Protein AF-A0A6J7GK66-F1 (afdb_monomer_lite)

pLDDT: mean 86.48, std 10.02, range [47.69, 97.12]

Foldseek 3Di:
DLVVQLVVCVVVVDDSLRSNLVVVCVVCVVVLVPDDPVCNVVVVVVSVVVSVVVVD

Structure (mmCIF, N/CA/C/O backbone):
data_AF-A0A6J7GK66-F1
#
_entry.id   AF-A0A6J7GK66-F1
#
loop_
_atom_site.group_PDB
_atom_site.id
_atom_site.type_symbol
_atom_site.label_atom_id
_atom_site.label_alt_id
_atom_site.label_comp_id
_atom_site.label_asym_id
_atom_site.label_entity_id
_atom_site.label_seq_id
_atom_site.pdbx_PDB_ins_code
_atom_site.Cartn_x
_atom_site.Cartn_y
_atom_site.Cartn_z
_atom_site.occupancy
_atom_site.B_iso_or_equiv
_atom_site.auth_seq_id
_atom_site.auth_comp_id
_atom_site.auth_asym_id
_atom_site.auth_atom_id
_atom_site.pdbx_PDB_model_num
ATOM 1 N N . MET A 1 1 ? 7.126 -3.575 9.935 1.00 59.94 1 MET A N 1
ATOM 2 C CA . MET A 1 1 ? 7.078 -2.282 9.209 1.00 59.94 1 MET A CA 1
ATOM 3 C C . MET A 1 1 ? 5.737 -2.069 8.509 1.00 59.94 1 MET A C 1
ATOM 5 O O . MET A 1 1 ? 5.211 -0.977 8.642 1.00 59.94 1 MET A O 1
ATOM 9 N N . SER A 1 2 ? 5.142 -3.071 7.844 1.00 79.06 2 SER A N 1
ATOM 10 C CA . SER A 1 2 ? 3.794 -2.941 7.252 1.00 79.06 2 SER A CA 1
ATOM 11 C C . SER A 1 2 ? 2.669 -2.798 8.287 1.00 79.06 2 SER A C 1
ATOM 13 O O . SER A 1 2 ? 1.747 -2.030 8.059 1.00 79.06 2 SER A O 1
ATOM 15 N N . GLU A 1 3 ? 2.754 -3.465 9.443 1.00 86.75 3 GLU A N 1
ATOM 16 C CA . GLU A 1 3 ? 1.711 -3.399 10.488 1.00 86.75 3 GLU A CA 1
ATOM 17 C C . GLU A 1 3 ? 1.554 -2.006 11.121 1.00 86.75 3 GLU A C 1
ATOM 19 O O . GLU A 1 3 ? 0.435 -1.554 11.341 1.00 86.75 3 GLU A O 1
ATOM 24 N N . GLU A 1 4 ? 2.652 -1.283 11.367 1.00 94.06 4 GLU A N 1
ATOM 25 C CA . GLU A 1 4 ? 2.592 0.094 11.887 1.00 94.06 4 GLU A CA 1
ATOM 26 C C . GLU A 1 4 ? 1.981 1.058 10.861 1.00 94.06 4 GLU A C 1
ATOM 28 O O . GLU A 1 4 ? 1.202 1.942 11.218 1.00 94.06 4 GLU A O 1
ATOM 33 N N . GLN A 1 5 ? 2.301 0.870 9.576 1.00 93.12 5 GLN A N 1
ATOM 34 C CA . GLN A 1 5 ? 1.714 1.640 8.478 1.00 93.12 5 GLN A CA 1
ATOM 35 C C . GLN A 1 5 ? 0.227 1.318 8.300 1.00 93.12 5 GLN A C 1
ATOM 37 O O . GLN A 1 5 ? -0.574 2.233 8.113 1.00 93.12 5 GLN A O 1
ATOM 42 N N . LEU A 1 6 ? -0.148 0.042 8.419 1.00 93.62 6 LEU A N 1
ATOM 43 C CA . LEU A 1 6 ? -1.533 -0.416 8.361 1.00 93.62 6 LEU A CA 1
ATOM 44 C C . LEU A 1 6 ? -2.351 0.199 9.499 1.00 93.62 6 LEU A C 1
ATOM 46 O O . LEU A 1 6 ? -3.362 0.848 9.243 1.00 93.62 6 LEU A O 1
ATOM 50 N N . PHE A 1 7 ? -1.859 0.095 10.736 1.00 94.81 7 PHE A N 1
ATOM 51 C CA . PHE A 1 7 ? -2.499 0.693 11.904 1.00 94.81 7 PHE A CA 1
ATOM 52 C C . PHE A 1 7 ? -2.628 2.214 11.768 1.00 94.81 7 PHE A C 1
ATOM 54 O O . PHE A 1 7 ? -3.676 2.782 12.078 1.00 94.81 7 PHE A O 1
ATOM 61 N N . TYR A 1 8 ? -1.591 2.889 11.263 1.00 95.75 8 TYR A N 1
ATOM 62 C CA . TYR A 1 8 ? -1.639 4.328 11.016 1.00 95.75 8 TYR A CA 1
ATOM 63 C C . TYR A 1 8 ? -2.745 4.697 10.018 1.00 95.75 8 TYR A C 1
ATOM 65 O O . TYR A 1 8 ? -3.555 5.576 10.312 1.00 95.75 8 TYR A O 1
ATOM 73 N N . LEU A 1 9 ? -2.831 4.013 8.875 1.00 95.75 9 LEU A N 1
ATOM 74 C CA . LEU A 1 9 ? -3.854 4.268 7.855 1.00 95.75 9 LEU A CA 1
ATOM 75 C C . LEU A 1 9 ? -5.267 3.946 8.368 1.00 95.75 9 LEU A C 1
ATOM 77 O O . LEU A 1 9 ? -6.176 4.763 8.210 1.00 95.75 9 LEU A O 1
ATOM 81 N N . GLN A 1 10 ? -5.442 2.831 9.078 1.00 96.00 10 GLN A N 1
ATOM 82 C CA . GLN A 1 10 ? -6.715 2.478 9.714 1.00 96.00 10 GLN A CA 1
ATOM 83 C C . GLN A 1 10 ? -7.137 3.502 10.775 1.00 96.00 10 GLN A C 1
ATOM 85 O O . GLN A 1 10 ? -8.300 3.902 10.825 1.00 96.00 10 GLN A O 1
ATOM 90 N N . SER A 1 11 ? -6.195 4.025 11.570 1.00 96.94 11 SER A N 1
ATOM 91 C CA . SER A 1 11 ? -6.471 5.086 12.554 1.00 96.94 11 SER A CA 1
ATOM 92 C C . SER A 1 11 ? -6.958 6.394 11.911 1.00 96.94 11 SER A C 1
ATOM 94 O O . SER A 1 11 ? -7.584 7.227 12.568 1.00 96.94 11 SER A O 1
ATOM 96 N N . ARG A 1 12 ? -6.696 6.574 10.609 1.00 97.12 12 ARG A N 1
ATOM 97 C CA . ARG A 1 12 ? -7.167 7.699 9.790 1.00 97.12 12 ARG A CA 1
ATOM 98 C C . ARG A 1 12 ? -8.517 7.428 9.120 1.00 97.12 12 ARG A C 1
ATOM 100 O O . ARG A 1 12 ? -8.978 8.274 8.359 1.00 97.12 12 ARG A O 1
ATOM 107 N N . GLY A 1 13 ? -9.154 6.301 9.434 1.00 96.44 13 GLY A N 1
ATOM 108 C CA . GLY A 1 13 ? -10.454 5.903 8.900 1.00 96.44 13 GLY A CA 1
ATOM 109 C C . GLY A 1 13 ? -10.381 5.164 7.567 1.00 96.44 13 GLY A C 1
ATOM 110 O O . GLY A 1 13 ? -11.418 4.999 6.932 1.00 96.44 13 GLY A O 1
ATOM 111 N N . MET A 1 14 ? -9.190 4.738 7.134 1.00 97.00 14 MET A N 1
ATOM 112 C CA . MET A 1 14 ? -9.045 3.923 5.931 1.00 97.00 14 MET A CA 1
ATOM 113 C C . MET A 1 14 ? -9.473 2.477 6.225 1.00 97.00 14 MET A C 1
ATOM 115 O O . MET A 1 14 ? -8.994 1.900 7.207 1.00 97.00 14 MET A O 1
ATOM 119 N N . PRO A 1 15 ? -10.351 1.882 5.404 1.00 94.94 15 PRO A N 1
ATOM 120 C CA . PRO A 1 15 ? -10.635 0.453 5.445 1.00 94.94 15 PRO A CA 1
ATOM 121 C C . PRO A 1 15 ? -9.354 -0.390 5.348 1.00 94.94 15 PRO A C 1
ATOM 123 O O . PRO A 1 15 ? -8.373 0.018 4.726 1.00 94.94 15 PRO A O 1
ATOM 126 N N . GLU A 1 16 ? -9.342 -1.555 5.995 1.00 90.62 16 GLU A N 1
ATOM 127 C CA . GLU A 1 16 ? -8.164 -2.432 6.054 1.00 90.62 16 GLU A CA 1
ATOM 128 C C . GLU A 1 16 ? -7.674 -2.865 4.670 1.00 90.62 16 GLU A C 1
ATOM 130 O O . GLU A 1 16 ? -6.479 -2.820 4.386 1.00 90.62 16 GLU A O 1
ATOM 135 N N . ASP A 1 17 ? -8.611 -3.233 3.804 1.00 89.62 17 ASP A N 1
ATOM 136 C CA . ASP A 1 17 ? -8.395 -3.623 2.416 1.00 89.62 17 ASP A CA 1
ATOM 137 C C . ASP A 1 17 ? -7.794 -2.478 1.591 1.00 89.62 17 ASP A C 1
ATOM 139 O O . ASP A 1 17 ? -6.817 -2.676 0.866 1.00 89.62 17 ASP A O 1
ATOM 143 N N . GLU A 1 18 ? -8.311 -1.260 1.754 1.00 91.81 18 GLU A N 1
ATOM 144 C CA . GLU A 1 18 ? -7.783 -0.070 1.082 1.00 91.81 18 GLU A CA 1
ATOM 145 C C . GLU A 1 18 ? -6.379 0.305 1.593 1.00 91.81 18 GLU A C 1
ATOM 147 O O . GLU A 1 18 ? -5.481 0.617 0.803 1.00 91.81 18 GLU A O 1
ATOM 152 N N . ALA A 1 19 ? -6.152 0.213 2.904 1.00 93.62 19 ALA A N 1
ATOM 153 C CA . ALA A 1 19 ? -4.856 0.483 3.518 1.00 93.62 19 ALA A CA 1
ATOM 154 C C . ALA A 1 19 ? -3.796 -0.535 3.087 1.00 93.62 19 ALA A C 1
ATOM 156 O O . ALA A 1 19 ? -2.679 -0.159 2.718 1.00 93.62 19 ALA A O 1
ATOM 157 N N . MET A 1 20 ? -4.156 -1.818 3.064 1.00 90.19 20 MET A N 1
ATOM 158 C CA . MET A 1 20 ? -3.295 -2.889 2.578 1.00 90.19 20 MET A CA 1
ATOM 159 C C . MET A 1 20 ? -2.957 -2.695 1.096 1.00 90.19 20 MET A C 1
ATOM 161 O O . MET A 1 20 ? -1.785 -2.743 0.716 1.00 90.19 20 MET A O 1
ATOM 165 N N . ALA A 1 21 ? -3.960 -2.391 0.266 1.00 88.69 21 ALA A N 1
ATOM 166 C CA . ALA A 1 21 ? -3.776 -2.092 -1.150 1.00 88.69 21 ALA A CA 1
ATOM 167 C C . ALA A 1 21 ? -2.772 -0.955 -1.372 1.00 88.69 21 ALA A C 1
ATOM 169 O O . ALA A 1 21 ? -1.896 -1.047 -2.235 1.00 88.69 21 ALA A O 1
ATOM 170 N N . MET A 1 22 ? -2.883 0.118 -0.586 1.00 91.31 22 MET A N 1
ATOM 171 C CA . MET A 1 22 ? -2.001 1.277 -0.676 1.00 91.31 22 MET A CA 1
ATOM 172 C C . MET A 1 22 ? -0.550 0.929 -0.322 1.00 91.31 22 MET A C 1
ATOM 174 O O . MET A 1 22 ? 0.365 1.319 -1.050 1.00 91.31 22 MET A O 1
ATOM 178 N N . ILE A 1 23 ? -0.336 0.161 0.751 1.00 91.38 23 ILE A N 1
ATOM 179 C CA . ILE A 1 23 ? 1.000 -0.282 1.180 1.00 91.38 23 ILE A CA 1
ATOM 180 C C . ILE A 1 23 ? 1.644 -1.170 0.108 1.00 91.38 23 ILE A C 1
ATOM 182 O O . ILE A 1 23 ? 2.789 -0.933 -0.284 1.00 91.38 23 ILE A O 1
ATOM 186 N N . VAL A 1 24 ? 0.904 -2.156 -0.409 1.00 88.56 24 VAL A N 1
ATOM 187 C CA . VAL A 1 24 ? 1.395 -3.071 -1.452 1.00 88.56 24 V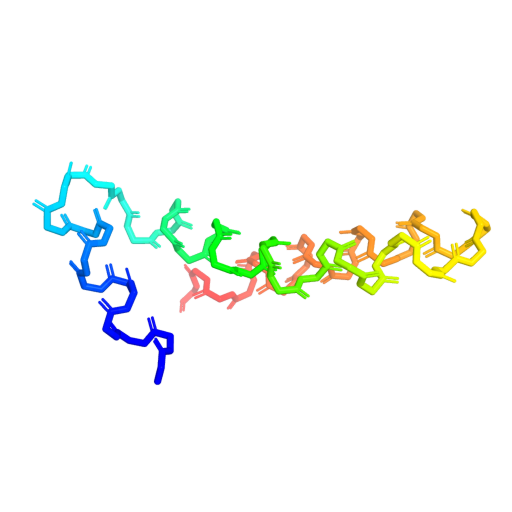AL A CA 1
ATOM 188 C C . VAL A 1 24 ? 1.736 -2.303 -2.728 1.00 88.56 24 VAL A C 1
ATOM 190 O O . VAL A 1 24 ? 2.817 -2.486 -3.287 1.00 88.56 24 VAL A O 1
ATOM 193 N N . ARG A 1 25 ? 0.871 -1.383 -3.168 1.00 87.31 25 ARG A N 1
ATOM 194 C CA . ARG A 1 25 ? 1.134 -0.551 -4.353 1.00 87.31 25 ARG A CA 1
ATOM 195 C C . ARG A 1 25 ? 2.384 0.307 -4.191 1.00 87.31 25 ARG A C 1
ATOM 197 O O . ARG A 1 25 ? 3.200 0.333 -5.107 1.00 87.31 25 ARG A O 1
ATOM 204 N N . GLY A 1 26 ? 2.566 0.955 -3.039 1.00 89.88 26 GLY A N 1
ATOM 205 C CA . GLY A 1 26 ? 3.753 1.772 -2.769 1.00 89.88 26 GLY A CA 1
ATOM 206 C C . GLY A 1 26 ? 5.057 0.966 -2.774 1.00 89.88 26 GLY A C 1
ATOM 207 O O . GLY A 1 26 ? 6.095 1.476 -3.188 1.00 89.88 26 GLY A O 1
ATOM 208 N N . PHE A 1 27 ? 5.004 -0.305 -2.368 1.00 89.31 27 PHE A N 1
ATOM 209 C CA . PHE A 1 27 ? 6.150 -1.210 -2.441 1.00 89.31 27 PHE A CA 1
ATOM 210 C C . PHE A 1 27 ? 6.460 -1.663 -3.877 1.00 89.31 27 PHE A C 1
ATOM 212 O O . PHE A 1 27 ? 7.626 -1.756 -4.257 1.00 89.31 27 PHE A O 1
ATOM 219 N N . ILE A 1 28 ? 5.431 -1.930 -4.687 1.00 86.12 28 ILE A N 1
ATOM 220 C CA . ILE A 1 28 ? 5.601 -2.455 -6.048 1.00 86.12 28 ILE A CA 1
ATOM 221 C C . ILE A 1 28 ? 5.895 -1.357 -7.080 1.00 86.12 28 ILE A C 1
ATOM 223 O O . ILE A 1 28 ? 6.583 -1.619 -8.063 1.00 86.12 28 ILE A O 1
ATOM 227 N N . GLU A 1 29 ? 5.437 -0.122 -6.866 1.00 88.44 29 GLU A N 1
ATOM 228 C CA . GLU A 1 29 ? 5.630 1.000 -7.794 1.00 88.44 29 GLU A CA 1
ATOM 229 C C . GLU A 1 29 ? 7.078 1.176 -8.310 1.00 88.44 29 GLU A C 1
ATOM 231 O O . GLU A 1 29 ? 7.247 1.293 -9.528 1.00 88.44 29 GLU A O 1
ATOM 236 N N . PRO A 1 30 ? 8.136 1.189 -7.472 1.00 89.81 30 PRO A N 1
ATOM 237 C CA . PRO A 1 30 ? 9.505 1.313 -7.975 1.00 89.81 30 PRO A CA 1
ATOM 238 C C . PRO A 1 30 ? 9.929 0.119 -8.842 1.00 89.81 30 PRO A C 1
ATOM 240 O O . PRO A 1 30 ? 10.572 0.317 -9.867 1.00 89.81 30 PRO A O 1
ATOM 243 N N . ILE A 1 31 ? 9.506 -1.100 -8.494 1.00 87.00 31 ILE A N 1
ATOM 244 C CA . ILE A 1 31 ? 9.814 -2.322 -9.254 1.00 87.00 31 ILE A CA 1
ATOM 245 C C . ILE A 1 31 ? 9.117 -2.282 -10.619 1.00 87.00 31 ILE A C 1
ATOM 247 O O . ILE A 1 31 ? 9.725 -2.567 -11.648 1.00 87.00 31 ILE A O 1
ATOM 251 N N . ALA A 1 32 ? 7.849 -1.868 -10.642 1.00 85.00 32 ALA A N 1
ATOM 252 C CA . ALA A 1 32 ? 7.073 -1.720 -11.868 1.00 85.00 32 ALA A CA 1
ATOM 253 C C . ALA A 1 32 ? 7.683 -0.683 -12.827 1.00 85.00 32 ALA A C 1
ATOM 255 O O . ALA A 1 32 ? 7.612 -0.862 -14.040 1.00 85.00 32 ALA A O 1
ATOM 256 N N . LYS A 1 33 ? 8.307 0.381 -12.301 1.00 86.25 33 LYS A N 1
ATOM 257 C CA . LYS A 1 33 ? 8.991 1.411 -13.106 1.00 86.25 33 LYS A CA 1
ATOM 258 C C . LYS A 1 33 ? 10.298 0.929 -13.738 1.00 86.25 33 LYS A C 1
ATOM 260 O O . LYS A 1 33 ? 10.719 1.504 -14.738 1.00 86.25 33 LYS A O 1
ATOM 265 N N . GLU A 1 34 ? 10.936 -0.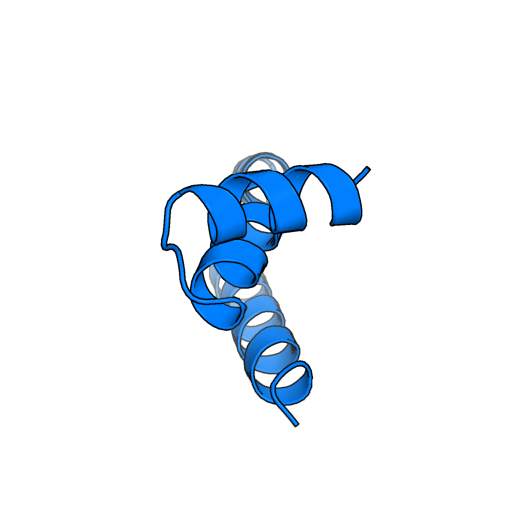089 -13.168 1.00 90.12 34 GLU A N 1
ATOM 266 C CA . GLU A 1 34 ? 12.175 -0.675 -13.693 1.00 90.12 34 GLU A CA 1
ATOM 267 C C . GLU A 1 34 ? 11.921 -1.827 -14.677 1.00 90.12 34 GLU A C 1
ATOM 269 O O . GLU A 1 34 ? 12.818 -2.218 -15.427 1.00 90.12 34 GLU A O 1
ATOM 274 N N . LEU A 1 35 ? 10.699 -2.364 -14.709 1.00 88.06 35 LEU A N 1
ATOM 275 C CA . LEU A 1 35 ? 10.331 -3.461 -15.595 1.00 88.06 35 LEU A CA 1
ATOM 276 C C . LEU A 1 35 ? 10.129 -2.992 -17.045 1.00 88.06 35 LEU A C 1
ATOM 278 O O . LEU A 1 35 ? 9.496 -1.962 -17.293 1.00 88.06 35 LEU A O 1
ATOM 282 N N . PRO A 1 36 ? 10.596 -3.777 -18.034 1.00 93.00 36 PRO A N 1
ATOM 283 C CA . PRO A 1 36 ? 10.218 -3.569 -19.422 1.00 93.00 36 PRO A CA 1
ATOM 284 C C . PRO A 1 36 ? 8.693 -3.581 -19.588 1.00 93.00 36 PRO A C 1
ATOM 286 O O . PRO A 1 36 ? 7.994 -4.380 -18.965 1.00 93.00 36 PRO A O 1
ATOM 289 N N . MET A 1 37 ? 8.183 -2.720 -20.474 1.00 86.25 37 MET A N 1
ATOM 290 C CA . MET A 1 37 ? 6.742 -2.516 -20.688 1.00 86.25 37 MET A CA 1
ATOM 291 C C . MET A 1 37 ? 5.979 -3.818 -20.978 1.00 86.25 37 MET A C 1
ATOM 293 O O . MET A 1 37 ? 4.835 -3.969 -20.560 1.00 86.25 37 MET A O 1
ATOM 297 N N . GLU A 1 38 ? 6.623 -4.770 -21.657 1.00 90.00 38 GLU A N 1
ATOM 298 C CA . GLU A 1 38 ? 6.053 -6.082 -21.985 1.00 90.00 38 GLU A CA 1
ATOM 299 C C . GLU A 1 38 ? 5.738 -6.960 -20.766 1.00 90.00 38 GLU A C 1
ATOM 301 O O . GLU A 1 38 ? 4.965 -7.892 -20.916 1.00 90.00 38 GLU A O 1
ATOM 306 N N . TYR A 1 39 ? 6.289 -6.654 -19.583 1.00 88.56 39 TYR A N 1
ATOM 307 C CA . TYR A 1 39 ? 6.024 -7.372 -18.328 1.00 88.56 39 TYR A CA 1
ATOM 308 C C . TYR A 1 39 ? 5.141 -6.584 -17.352 1.00 88.56 39 TYR A C 1
ATOM 310 O O . TYR A 1 39 ? 4.727 -7.113 -16.317 1.00 88.56 39 TYR A O 1
ATOM 318 N N . ALA A 1 40 ? 4.859 -5.309 -17.641 1.00 85.06 40 ALA A N 1
ATOM 319 C CA . ALA A 1 40 ? 4.072 -4.455 -16.753 1.00 85.06 40 ALA A CA 1
ATOM 320 C C . ALA A 1 40 ? 2.624 -4.957 -16.618 1.00 85.06 40 ALA A C 1
ATOM 322 O O . ALA A 1 40 ? 2.028 -4.880 -15.542 1.00 85.06 40 ALA A O 1
ATOM 323 N N . LEU A 1 41 ? 2.064 -5.513 -17.699 1.00 85.94 41 LEU A N 1
ATOM 324 C CA . LEU A 1 41 ? 0.714 -6.073 -17.707 1.00 85.94 41 LEU A CA 1
ATOM 325 C C . LEU A 1 41 ? 0.613 -7.327 -16.824 1.00 85.94 41 LEU A C 1
ATOM 327 O O . LEU A 1 41 ? -0.341 -7.465 -16.061 1.00 85.94 41 LEU A O 1
ATOM 331 N N . GLU A 1 42 ? 1.583 -8.233 -16.915 1.00 89.88 42 GLU A N 1
ATOM 332 C CA . GLU A 1 42 ? 1.669 -9.465 -16.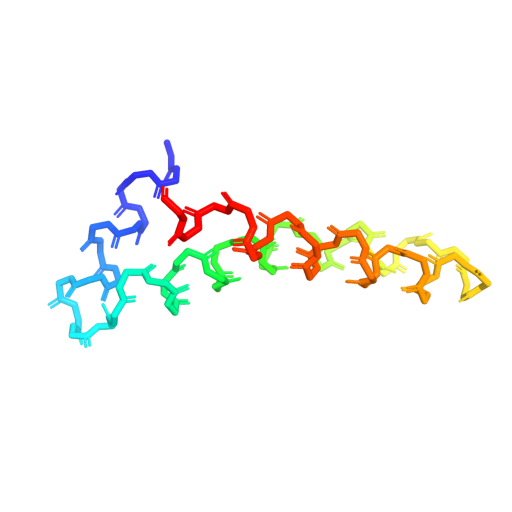129 1.00 89.88 42 GLU A CA 1
ATOM 333 C C . GLU A 1 42 ? 1.844 -9.158 -14.644 1.00 89.88 42 GLU A C 1
ATOM 335 O O . GLU A 1 42 ? 1.160 -9.755 -13.814 1.00 89.88 42 GLU A O 1
ATOM 340 N N . LEU A 1 43 ? 2.703 -8.192 -14.305 1.00 87.44 43 LEU A N 1
ATOM 341 C CA . LEU A 1 43 ? 2.892 -7.765 -12.922 1.00 87.44 43 LEU A CA 1
ATOM 342 C C . LEU A 1 43 ? 1.593 -7.209 -12.321 1.00 87.44 43 LEU A C 1
ATOM 344 O O . LEU A 1 43 ? 1.230 -7.600 -11.215 1.00 87.44 43 LEU A O 1
ATOM 348 N N . ASN A 1 44 ? 0.867 -6.354 -13.048 1.00 83.69 44 ASN A N 1
ATOM 349 C CA . ASN A 1 44 ? -0.405 -5.808 -12.563 1.00 83.69 44 ASN A CA 1
ATOM 350 C C . ASN A 1 44 ? -1.424 -6.917 -12.257 1.00 83.69 44 ASN A C 1
ATOM 352 O O . ASN A 1 44 ? -2.027 -6.910 -11.186 1.00 83.69 44 ASN A O 1
ATOM 356 N N . LYS A 1 45 ? -1.543 -7.918 -13.138 1.00 88.25 45 LYS A N 1
ATOM 357 C CA . LYS A 1 45 ? -2.421 -9.080 -12.913 1.00 88.25 45 LYS A CA 1
ATOM 358 C C . LYS A 1 45 ? -2.011 -9.888 -11.682 1.00 88.25 45 LYS A C 1
ATOM 360 O O . LYS A 1 45 ? -2.869 -10.325 -10.922 1.00 88.25 45 LYS A O 1
ATOM 365 N N . LEU A 1 46 ? -0.708 -10.090 -11.467 1.00 87.75 46 LEU A N 1
ATOM 366 C CA . LEU A 1 46 ? -0.203 -10.808 -10.292 1.00 87.75 46 LEU A CA 1
ATOM 367 C C . LEU A 1 46 ? -0.555 -10.083 -8.987 1.00 87.75 46 LEU A C 1
ATOM 369 O O . LEU A 1 46 ? -0.941 -10.739 -8.023 1.00 87.75 46 LEU A O 1
ATOM 373 N N . ILE A 1 47 ? -0.453 -8.752 -8.957 1.00 84.06 47 ILE A N 1
ATOM 374 C CA . ILE A 1 47 ? -0.836 -7.946 -7.789 1.00 84.06 47 ILE A CA 1
ATOM 375 C C . ILE A 1 47 ? -2.333 -8.099 -7.505 1.00 84.06 47 ILE A C 1
ATOM 377 O O . ILE A 1 47 ? -2.704 -8.375 -6.367 1.00 84.06 47 ILE A O 1
ATOM 381 N N . GLU A 1 48 ? -3.181 -7.962 -8.528 1.00 83.81 48 GLU A N 1
ATOM 382 C CA . GLU A 1 48 ? -4.638 -8.103 -8.398 1.00 83.81 48 GLU A CA 1
ATOM 383 C C . GLU A 1 48 ? -5.020 -9.478 -7.830 1.00 83.81 48 GLU A C 1
ATOM 385 O O . GLU A 1 48 ? -5.738 -9.554 -6.835 1.00 83.81 48 GLU A O 1
ATOM 390 N N . MET A 1 49 ? -4.442 -10.557 -8.370 1.00 85.44 49 MET A N 1
ATOM 391 C CA . MET A 1 49 ? -4.681 -11.919 -7.880 1.00 85.44 49 MET A CA 1
ATOM 392 C C . MET A 1 49 ? -4.269 -12.118 -6.413 1.00 85.44 49 MET A C 1
ATOM 394 O O . MET A 1 49 ? -4.951 -12.819 -5.668 1.00 85.44 49 MET A O 1
ATOM 398 N N . GLN A 1 50 ? -3.144 -11.534 -5.983 1.00 79.69 50 GLN A N 1
ATOM 399 C CA . GLN A 1 50 ? -2.702 -11.632 -4.586 1.00 79.69 50 GLN A CA 1
ATOM 400 C C . GLN A 1 50 ? -3.609 -10.837 -3.642 1.00 79.69 50 GLN A C 1
ATOM 402 O O . GLN A 1 50 ? -3.847 -11.269 -2.518 1.00 79.69 50 GLN A O 1
ATOM 407 N N . MET A 1 51 ? -4.138 -9.700 -4.097 1.00 78.12 51 MET A N 1
ATOM 408 C CA . MET A 1 51 ? -5.062 -8.888 -3.308 1.00 78.12 51 MET A CA 1
ATOM 409 C C . MET A 1 51 ? -6.420 -9.570 -3.127 1.00 78.12 51 MET A C 1
ATOM 411 O O . MET A 1 51 ? -6.949 -9.565 -2.022 1.00 78.12 51 MET A O 1
ATOM 415 N N . GLU A 1 52 ? -6.954 -10.213 -4.166 1.00 78.44 52 GLU A N 1
ATOM 416 C CA . GLU A 1 52 ? -8.192 -10.999 -4.064 1.00 78.44 52 GLU A CA 1
ATOM 417 C C . GLU A 1 52 ? -8.058 -12.176 -3.083 1.00 78.44 52 GLU A C 1
ATOM 419 O O . GLU A 1 52 ? -8.995 -12.478 -2.347 1.00 78.44 52 GLU A O 1
ATOM 424 N N . GLY A 1 53 ? -6.885 -12.820 -3.028 1.00 66.50 53 GLY A N 1
ATOM 425 C CA . GLY A 1 53 ? -6.610 -13.928 -2.105 1.00 66.50 53 GLY A CA 1
ATOM 426 C C . GLY A 1 53 ? -6.298 -13.513 -0.662 1.00 66.50 53 GLY A C 1
ATOM 427 O O . GLY A 1 53 ? -6.395 -14.346 0.235 1.00 66.50 53 GLY A O 1
ATOM 428 N N . ALA A 1 54 ? -5.924 -12.253 -0.425 1.00 62.09 54 ALA A N 1
ATOM 429 C CA . ALA A 1 54 ? -5.590 -11.733 0.904 1.00 62.09 54 ALA A CA 1
ATOM 430 C C . ALA A 1 54 ? -6.815 -11.252 1.707 1.00 62.09 54 ALA A C 1
ATOM 432 O O . ALA A 1 54 ? -6.699 -11.039 2.910 1.00 62.09 54 ALA A O 1
ATOM 433 N N . VAL A 1 55 ? -7.975 -11.086 1.056 1.00 57.00 55 VAL A N 1
ATOM 434 C CA .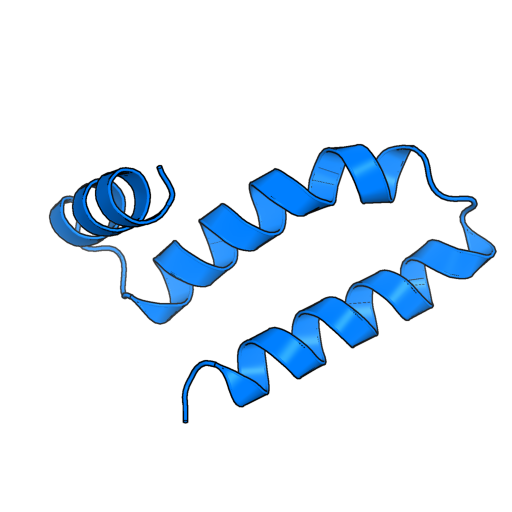 VAL A 1 55 ? -9.248 -10.634 1.663 1.00 57.00 55 VAL A CA 1
ATOM 435 C C . VAL A 1 55 ? -10.189 -11.824 1.971 1.00 57.00 55 VAL A C 1
ATOM 437 O O . VAL A 1 55 ? -11.392 -11.652 2.157 1.00 57.00 55 VAL A O 1
ATOM 440 N N . GLY A 1 56 ? -9.652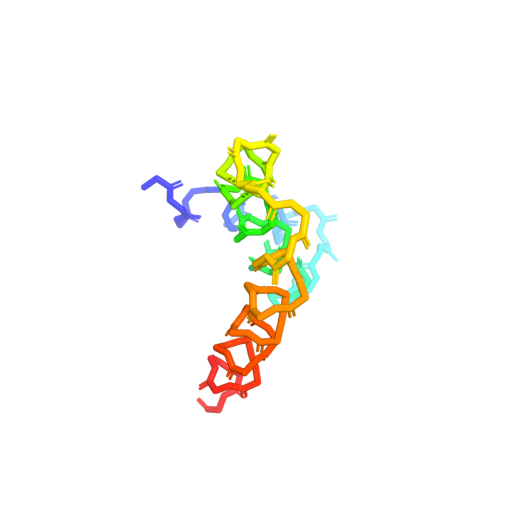 -13.050 2.017 1.00 47.69 56 GLY A N 1
ATOM 441 C CA . GLY A 1 56 ? -10.380 -14.291 2.327 1.00 47.69 56 GLY A CA 1
ATOM 442 C C . GLY A 1 56 ? -10.219 -14.769 3.764 1.00 47.69 56 GLY A C 1
ATOM 443 O O . GLY A 1 56 ? -9.086 -14.688 4.287 1.00 47.69 56 GLY A O 1
#

Secondary structure (DSSP, 8-state):
-HHHHHHHHHHTT--HHHHHHHHHHHHHHHHHHHS-HHHHHHHHHHHHHHHHHHT-

Radius of gyration: 12.7 Å; chains: 1; bounding box: 23×22×34 Å

Sequence (56 aa):
MSEEQLFYLQSRGMPEDEAMAMIVRGFIEPIAKELPMEYALELNKLIEMQMEGAVG

InterPro domains:
  IPR000825 SUF system FeS cluster assembly, SufBD core domain [PF01458] (2-27)
  IPR037284 SUF system FeS cluster assembly, SufBD superfamily [SSF101960] (2-53)
  IPR055346 SUF system FeS cluster assembly, Su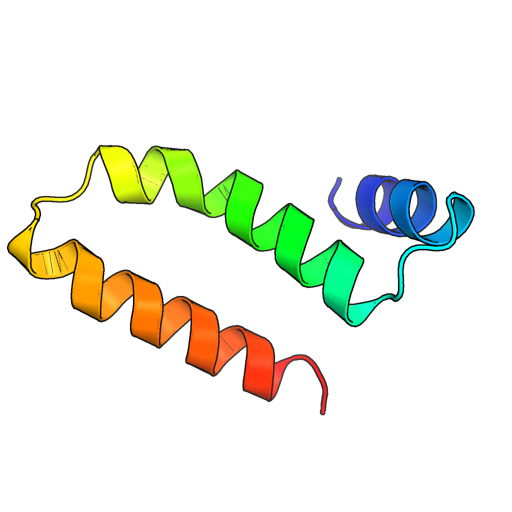fBD [PTHR30508] (2-56)

Organism: NCBI:txid449393